Protein AF-A0A2U3IAE6-F1 (afdb_monomer)

Foldseek 3Di:
DDDPPPDDDPPPPPPDPCPPPPPPPVQLADQQLLVLVLCVVVVHDDDPSSVVSVVSQLVSLPDDPPPPDDPCPPVSVVSSVVVSVVSSCVPHPVVVVD

InterPro domains:
  IPR025421 Protein of unknown function DUF4148 [PF13663] (1-74)

Solvent-accessible surface area (backbone atoms only — not comparable to full-atom values): 6293 Å² total; per-residue (Å²): 138,87,80,84,83,84,75,85,82,81,79,80,79,75,80,71,77,75,70,73,70,74,72,81,60,93,61,87,65,51,76,64,35,39,54,37,52,50,39,5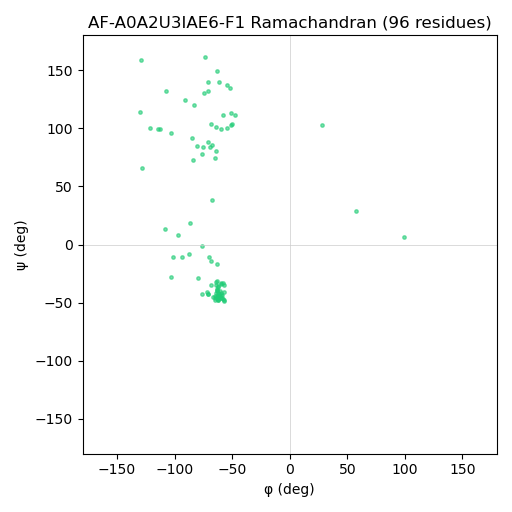1,75,68,68,45,83,90,44,74,68,41,52,51,40,52,48,55,41,28,43,73,48,68,33,67,90,79,56,90,76,60,94,52,68,65,58,51,54,53,52,10,47,55,47,43,52,54,47,40,60,75,71,26,72,67,62,76,77,112

Radius of gyration: 25.04 Å; Cα contacts (8 Å, |Δi|>4): 60; chains: 1; bounding box: 37×27×93 Å

Sequence (98 aa):
MKRLSMLSALALALAGCAAGGMQQSTTNLSATQCRDLTALKNHAPPSRERNLSELAALERAGYDPSKWYDPYYPDDLHAAQRQVDRWYQAECPQARAD

Mean predicted aligned error: 11.62 Å

Organism: NCBI:txid1544861

Secondary structure (DSSP, 8-state):
---------------------------SS-HHHHHHHHHHHTTPPP-HHHHHHHHHHHHHTT--TT-S--TTTTHHHHHHHHHHHHHHHHH-GGGGT-

pLDDT: mean 84.71, std 19.12, range [41.22, 98.69]

Structure (mmCIF, N/CA/C/O backbone):
data_AF-A0A2U3IAE6-F1
#
_entry.id   AF-A0A2U3IAE6-F1
#
loop_
_atom_site.group_PDB
_atom_site.id
_atom_site.type_symbol
_at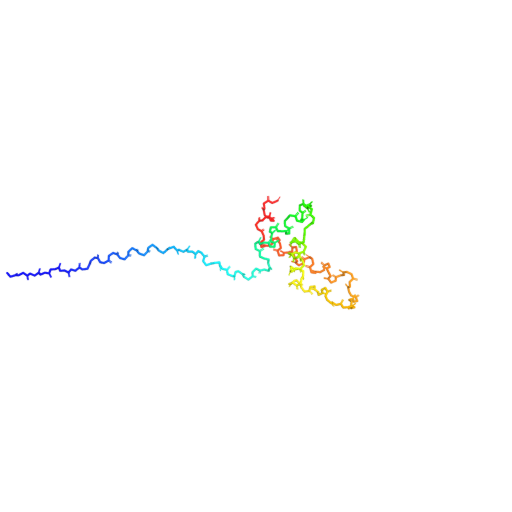om_site.label_atom_id
_atom_site.label_alt_id
_atom_site.label_comp_id
_atom_site.label_asym_id
_atom_site.label_entity_id
_atom_site.label_seq_id
_atom_site.pdbx_PDB_ins_code
_atom_site.Cartn_x
_atom_site.Cartn_y
_atom_site.Cartn_z
_atom_site.occupancy
_atom_site.B_iso_or_equiv
_atom_site.auth_seq_id
_atom_site.auth_comp_id
_atom_site.auth_asym_id
_atom_site.auth_atom_id
_atom_site.pdbx_PDB_model_num
ATOM 1 N N . MET A 1 1 ? -18.342 -12.305 77.637 1.00 41.22 1 MET A N 1
ATOM 2 C CA . MET A 1 1 ? -17.060 -12.486 76.919 1.00 41.22 1 MET A CA 1
ATOM 3 C C . MET A 1 1 ? -17.325 -12.489 75.425 1.00 41.22 1 MET A C 1
ATOM 5 O O . MET A 1 1 ? -18.271 -13.114 74.967 1.00 41.22 1 MET A O 1
ATOM 9 N N . LYS A 1 2 ? -16.542 -11.675 74.727 1.00 45.59 2 LYS A N 1
ATOM 10 C CA . LYS A 1 2 ? -16.724 -11.115 73.387 1.00 45.59 2 LYS A CA 1
ATOM 11 C C . LYS A 1 2 ? -16.274 -12.136 72.333 1.00 45.59 2 LYS A C 1
ATOM 13 O O . LYS A 1 2 ? -15.115 -12.529 72.356 1.00 45.59 2 LYS A O 1
ATOM 18 N N . ARG A 1 3 ? -17.154 -12.570 71.424 1.00 51.50 3 ARG A N 1
ATOM 19 C CA . ARG A 1 3 ? -16.745 -13.292 70.205 1.00 51.50 3 ARG A CA 1
ATOM 20 C C . ARG A 1 3 ? -16.816 -12.309 69.042 1.00 51.50 3 ARG A C 1
ATOM 22 O O . ARG A 1 3 ? -17.893 -12.022 68.532 1.00 51.50 3 ARG A O 1
ATOM 29 N N . LEU A 1 4 ? -15.665 -11.718 68.716 1.00 53.09 4 LEU A N 1
ATOM 30 C CA . LEU A 1 4 ? -15.488 -10.891 67.528 1.00 53.09 4 LEU A CA 1
ATOM 31 C C . LEU A 1 4 ? -15.679 -11.775 66.294 1.00 53.09 4 LEU A C 1
ATOM 33 O O . LEU A 1 4 ? -14.774 -12.505 65.907 1.00 53.09 4 LEU A O 1
ATOM 37 N N . SER A 1 5 ? -16.857 -11.697 65.681 1.00 49.53 5 SER A N 1
ATOM 38 C CA . SER A 1 5 ? -17.077 -12.197 64.327 1.00 49.53 5 SER A CA 1
ATOM 39 C C . SER A 1 5 ? -16.645 -11.101 63.350 1.00 49.53 5 SER A C 1
ATOM 41 O O . SER A 1 5 ? -17.462 -10.376 62.792 1.00 49.53 5 SER A O 1
ATOM 43 N N . MET A 1 6 ? -15.330 -10.903 63.236 1.00 56.56 6 MET A N 1
ATOM 44 C CA . MET A 1 6 ? -14.729 -10.197 62.107 1.00 56.56 6 MET A CA 1
ATOM 45 C C . MET A 1 6 ? -14.548 -11.227 60.993 1.00 56.56 6 MET A C 1
ATOM 47 O O . MET A 1 6 ? -13.543 -11.928 60.949 1.00 56.56 6 MET A O 1
ATOM 51 N N . LEU A 1 7 ? -15.547 -11.358 60.123 1.00 53.72 7 LEU A N 1
ATOM 52 C CA . LEU A 1 7 ? -15.442 -12.147 58.901 1.00 53.72 7 LEU A CA 1
ATOM 53 C C . LEU A 1 7 ? -15.716 -11.232 57.708 1.00 53.72 7 LEU A C 1
ATOM 55 O O . LEU A 1 7 ? -16.851 -10.870 57.421 1.00 53.72 7 LEU A O 1
ATOM 59 N N . SER A 1 8 ? -14.602 -10.833 57.093 1.00 52.09 8 SER A N 1
ATOM 60 C CA . SER A 1 8 ? -14.387 -10.587 55.669 1.00 52.09 8 SER A CA 1
ATOM 61 C C . SER A 1 8 ? -15.587 -10.160 54.825 1.00 52.09 8 SER A C 1
ATOM 63 O O . SER A 1 8 ? -16.329 -10.991 54.313 1.00 52.09 8 SER A O 1
ATOM 65 N N . ALA A 1 9 ? -15.641 -8.868 54.516 1.00 54.97 9 ALA A N 1
ATOM 66 C CA . ALA A 1 9 ? -16.245 -8.375 53.282 1.00 54.97 9 ALA A CA 1
ATOM 67 C C . ALA A 1 9 ? -15.237 -7.453 52.582 1.00 54.97 9 ALA A C 1
ATOM 69 O O . ALA A 1 9 ? -15.412 -6.241 52.497 1.00 54.97 9 ALA A O 1
ATOM 70 N N . LEU A 1 10 ? -14.123 -8.038 52.131 1.00 54.03 10 LEU A N 1
ATOM 71 C CA . LEU A 1 10 ? -13.184 -7.376 51.232 1.00 54.03 10 LEU A CA 1
ATOM 72 C C . LEU A 1 10 ? -13.824 -7.376 49.835 1.00 54.03 10 LEU A C 1
ATOM 74 O O . LEU A 1 10 ? -13.620 -8.288 49.038 1.00 54.03 10 LEU A O 1
ATOM 78 N N . ALA A 1 11 ? -14.687 -6.394 49.578 1.00 63.25 11 ALA A N 1
ATOM 79 C CA . ALA A 1 11 ? -15.282 -6.172 48.268 1.00 63.25 11 ALA A CA 1
ATOM 80 C C . ALA A 1 11 ? -14.196 -5.643 47.317 1.00 63.25 11 ALA A C 1
ATOM 82 O O . ALA A 1 11 ? -13.971 -4.440 47.200 1.00 63.25 11 ALA A O 1
ATOM 83 N N . LEU A 1 12 ? -13.482 -6.564 46.669 1.00 57.31 12 LEU A N 1
ATOM 84 C CA . LEU A 1 12 ? -12.593 -6.281 45.546 1.00 57.31 12 LEU A CA 1
ATOM 85 C C . LEU A 1 12 ? -13.438 -5.836 44.345 1.00 57.31 12 LEU A C 1
ATOM 87 O O . LEU A 1 12 ? -13.801 -6.635 43.486 1.00 57.31 12 LEU A O 1
ATOM 91 N N . ALA A 1 13 ? -13.759 -4.546 44.286 1.00 62.81 13 ALA A N 1
ATOM 92 C CA . ALA A 1 13 ? -14.276 -3.907 43.084 1.00 62.81 13 ALA A CA 1
ATOM 93 C C . ALA A 1 13 ? -13.113 -3.673 42.105 1.00 62.81 13 ALA A C 1
ATOM 95 O O . ALA A 1 13 ? -12.578 -2.573 41.989 1.00 62.81 13 ALA A O 1
ATOM 96 N N . LEU A 1 14 ? -12.692 -4.732 41.413 1.00 57.06 14 LEU A N 1
ATOM 97 C CA . LEU A 1 14 ? -11.804 -4.624 40.258 1.00 57.06 14 LEU A CA 1
ATOM 98 C C . LEU A 1 14 ? -12.650 -4.229 39.043 1.00 57.06 14 LEU A C 1
ATOM 100 O O . LEU A 1 14 ? -13.083 -5.073 38.262 1.00 57.06 14 LEU A O 1
ATOM 104 N N . ALA A 1 15 ? -12.887 -2.927 38.887 1.00 6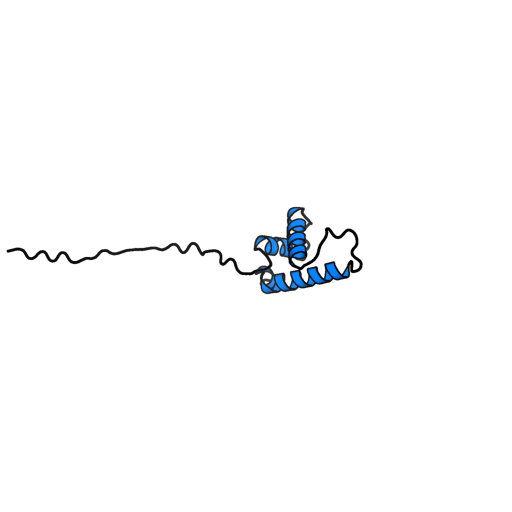2.41 15 ALA A N 1
ATOM 105 C CA . ALA A 1 15 ? -13.273 -2.356 37.604 1.00 62.41 15 ALA A CA 1
ATOM 106 C C . ALA A 1 15 ? -12.053 -2.436 36.674 1.00 62.41 15 ALA A C 1
ATOM 108 O O . ALA A 1 15 ? -11.247 -1.513 36.576 1.00 62.41 15 ALA A O 1
ATOM 109 N N . GLY A 1 16 ? -11.873 -3.595 36.044 1.00 58.62 16 GLY A N 1
ATOM 110 C CA . GLY A 1 16 ? -10.911 -3.757 34.970 1.00 58.62 16 GLY A CA 1
ATOM 111 C C . GLY A 1 16 ? -11.382 -2.954 33.766 1.00 58.62 16 GLY A C 1
ATOM 112 O O . GLY A 1 16 ? -12.279 -3.388 33.048 1.00 58.62 16 GLY A O 1
ATOM 113 N N . CYS A 1 17 ? -10.767 -1.795 33.521 1.00 57.34 17 CYS A N 1
ATOM 114 C CA . CYS A 1 17 ? -10.712 -1.251 32.173 1.00 57.34 17 CYS A CA 1
ATOM 115 C C . CYS A 1 17 ? -9.989 -2.292 31.320 1.00 57.34 17 CYS A C 1
ATOM 117 O O . CYS A 1 17 ? -8.760 -2.360 31.315 1.00 57.34 17 CYS A O 1
ATOM 119 N N . ALA A 1 18 ? -10.754 -3.100 30.590 1.00 59.91 18 ALA A N 1
ATOM 120 C CA . ALA A 1 18 ? -10.263 -3.704 29.371 1.00 59.91 18 ALA A CA 1
ATOM 121 C C . ALA A 1 18 ? -9.981 -2.543 28.409 1.00 59.91 18 ALA A C 1
ATOM 123 O O . ALA A 1 18 ? -10.799 -2.200 27.560 1.00 59.91 18 ALA A O 1
ATOM 124 N N . ALA A 1 19 ? -8.827 -1.889 28.577 1.00 57.47 19 ALA A N 1
ATOM 125 C CA . ALA A 1 19 ? -8.140 -1.302 27.447 1.00 57.47 19 ALA A CA 1
ATOM 126 C C . ALA A 1 19 ? -7.993 -2.477 26.490 1.00 57.47 19 ALA A C 1
ATOM 128 O O . ALA A 1 19 ? -7.214 -3.388 26.769 1.00 57.47 19 ALA A O 1
ATOM 129 N N . GLY A 1 20 ? -8.884 -2.534 25.495 1.00 51.72 20 GLY A N 1
ATOM 130 C CA . GLY A 1 20 ? -8.913 -3.588 24.502 1.00 51.72 20 GLY A CA 1
ATOM 131 C C . GLY A 1 20 ? -7.505 -3.685 23.972 1.00 51.72 20 GLY A C 1
ATOM 132 O O . GLY A 1 20 ? -7.066 -2.796 23.243 1.00 51.72 20 GLY A O 1
ATOM 133 N N . GLY A 1 21 ? -6.778 -4.706 24.433 1.00 44.88 21 GLY A N 1
ATOM 134 C CA . GLY A 1 21 ? -5.506 -5.063 23.857 1.00 44.88 21 GLY A CA 1
ATOM 135 C C . GLY A 1 21 ? -5.826 -5.166 22.389 1.00 44.88 21 GLY A C 1
ATOM 136 O O . GLY A 1 21 ? -6.692 -5.958 22.015 1.00 44.88 21 GLY A O 1
ATOM 137 N N . MET A 1 22 ? -5.258 -4.256 21.596 1.00 51.25 22 MET A N 1
ATOM 138 C CA . MET A 1 22 ? -5.279 -4.375 20.157 1.00 51.25 22 MET A CA 1
ATOM 139 C C . MET A 1 22 ? -4.795 -5.789 19.928 1.00 51.25 22 MET A C 1
ATOM 141 O O . MET A 1 22 ? -3.614 -6.075 20.126 1.00 51.25 22 MET A O 1
ATOM 145 N N . GLN A 1 23 ? -5.733 -6.685 19.614 1.00 43.59 23 GLN A N 1
ATOM 146 C CA . GLN A 1 23 ? -5.411 -7.939 18.990 1.00 43.59 23 GLN A CA 1
ATOM 147 C C . GLN A 1 23 ? -4.482 -7.468 17.878 1.00 43.59 23 GLN A C 1
ATOM 149 O O . GLN A 1 23 ? -4.906 -6.701 17.006 1.00 43.59 23 GLN A O 1
ATOM 154 N N . GLN A 1 24 ? -3.196 -7.802 17.969 1.00 48.62 24 GLN A N 1
ATOM 155 C CA . GLN A 1 24 ? -2.344 -7.819 16.797 1.00 48.62 24 GLN A CA 1
ATOM 156 C C . GLN A 1 24 ? -2.950 -8.923 15.946 1.00 48.62 24 GLN A C 1
ATOM 158 O O . GLN A 1 24 ? -2.498 -10.063 15.933 1.00 48.62 24 GLN A O 1
ATOM 163 N N . SER A 1 25 ? -4.089 -8.596 15.339 1.00 55.34 25 SER A N 1
ATOM 164 C CA . SER A 1 25 ? -4.698 -9.369 14.301 1.00 55.34 25 SER A CA 1
ATOM 165 C C . SER A 1 25 ? -3.577 -9.553 13.303 1.00 55.34 25 SER A C 1
ATOM 167 O O . SER A 1 25 ? -2.837 -8.616 12.992 1.00 55.34 25 SER A O 1
ATOM 169 N N . THR A 1 26 ? -3.424 -10.773 12.826 1.00 78.75 26 THR A N 1
ATOM 170 C CA . THR A 1 26 ? -2.527 -11.130 11.729 1.00 78.75 26 THR A CA 1
ATOM 171 C C . THR A 1 26 ? -3.022 -10.520 10.408 1.00 78.75 26 THR A C 1
ATOM 173 O O . THR A 1 26 ? -2.997 -11.174 9.371 1.00 78.75 26 THR A 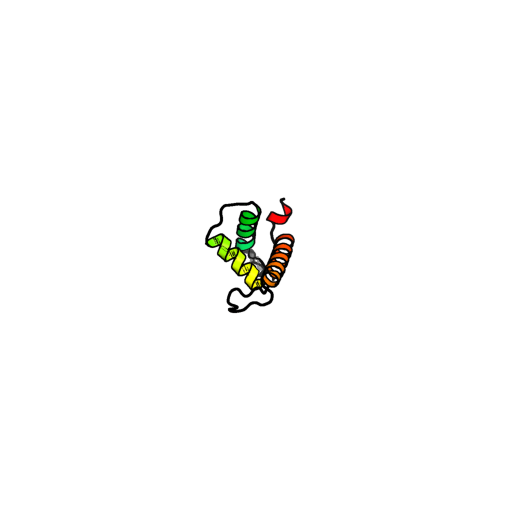O 1
ATOM 176 N N . THR A 1 27 ? -3.550 -9.295 10.455 1.00 90.62 27 THR A N 1
ATOM 177 C CA . THR A 1 27 ? -4.026 -8.503 9.331 1.00 90.62 27 THR A CA 1
ATOM 178 C C . THR A 1 27 ? -2.831 -8.044 8.524 1.00 90.62 27 THR A C 1
ATOM 180 O O . THR A 1 27 ? -1.778 -7.681 9.059 1.00 90.62 27 THR A O 1
ATOM 183 N N . ASN A 1 28 ? -2.992 -8.079 7.215 1.00 97.06 28 ASN A N 1
ATOM 184 C CA . ASN A 1 28 ? -1.996 -7.612 6.278 1.00 97.06 28 ASN A CA 1
ATOM 185 C C . ASN A 1 28 ? -2.036 -6.090 6.146 1.00 97.06 28 ASN A C 1
ATOM 187 O O . ASN A 1 28 ? -0.997 -5.481 5.907 1.00 97.06 28 ASN A O 1
ATOM 191 N N . LEU A 1 29 ? -3.204 -5.480 6.358 1.00 97.69 29 LEU A N 1
ATOM 192 C CA . LEU A 1 29 ? -3.400 -4.040 6.310 1.00 97.69 29 LEU A CA 1
ATOM 193 C C . LEU A 1 29 ? -3.615 -3.469 7.713 1.00 97.69 29 LEU A C 1
ATOM 195 O O . LEU A 1 29 ? -4.430 -3.940 8.504 1.00 97.69 29 LEU A O 1
ATOM 199 N N . SER A 1 30 ? -2.888 -2.400 8.021 1.00 96.56 30 SER A N 1
ATOM 200 C CA . SER A 1 30 ? -3.149 -1.569 9.195 1.00 96.56 30 SER A CA 1
ATOM 201 C C . SER A 1 30 ? -4.404 -0.710 9.001 1.00 96.56 30 SER A C 1
ATOM 203 O O . SER A 1 30 ? -4.816 -0.416 7.879 1.00 96.56 30 SER A O 1
ATOM 205 N N . ALA A 1 31 ? -4.973 -0.203 10.099 1.00 96.56 31 ALA A N 1
ATOM 206 C CA . ALA A 1 31 ? -6.096 0.738 10.035 1.00 96.56 31 ALA A CA 1
ATOM 207 C C . ALA A 1 31 ? -5.770 2.004 9.212 1.00 96.56 31 ALA A C 1
ATOM 209 O O . ALA A 1 31 ? -6.630 2.526 8.500 1.00 96.56 31 ALA A O 1
ATOM 210 N N . THR A 1 32 ? -4.518 2.474 9.278 1.00 97.06 32 THR A N 1
ATOM 211 C CA . THR A 1 32 ? -4.017 3.583 8.453 1.00 97.06 32 THR A CA 1
ATOM 212 C C . THR A 1 32 ? -4.006 3.209 6.974 1.00 97.06 32 THR A C 1
ATOM 214 O O . THR A 1 32 ? -4.565 3.955 6.176 1.00 97.06 32 THR A O 1
ATOM 217 N N . GLN A 1 33 ? -3.482 2.031 6.620 1.00 98.19 33 GLN A N 1
ATOM 218 C CA . GLN A 1 33 ? -3.505 1.546 5.237 1.00 98.19 33 GLN A CA 1
ATOM 219 C C . GLN A 1 33 ? -4.927 1.406 4.705 1.00 98.19 33 GLN A C 1
ATOM 221 O O . GLN A 1 33 ? -5.201 1.871 3.607 1.00 98.19 33 GLN A O 1
ATOM 226 N N . CYS A 1 34 ? -5.863 0.869 5.490 1.00 98.00 34 CYS A N 1
ATOM 227 C CA . CYS A 1 34 ? -7.264 0.803 5.079 1.00 98.00 34 CYS A CA 1
ATOM 228 C C . CYS A 1 34 ? -7.845 2.182 4.750 1.00 98.00 34 CYS A C 1
ATOM 230 O O . CYS A 1 34 ? -8.441 2.360 3.689 1.00 98.00 34 CYS A O 1
ATOM 232 N N . ARG A 1 35 ? -7.644 3.182 5.616 1.00 97.62 35 ARG A N 1
ATOM 233 C CA . ARG A 1 35 ? -8.116 4.553 5.367 1.00 97.62 35 ARG A CA 1
ATOM 234 C C . ARG A 1 35 ? -7.477 5.156 4.114 1.00 97.62 35 ARG A C 1
ATOM 236 O O . ARG A 1 35 ? -8.175 5.770 3.311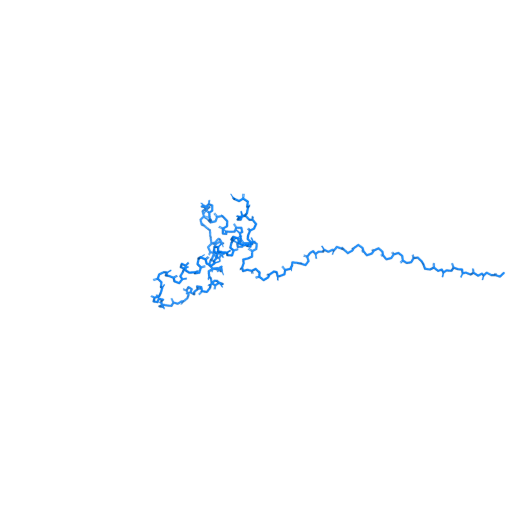 1.00 97.62 35 ARG A O 1
ATOM 243 N N . ASP A 1 36 ? -6.168 5.006 3.960 1.00 98.25 36 ASP A N 1
ATOM 244 C CA . ASP A 1 36 ? -5.428 5.636 2.870 1.00 98.25 36 ASP A CA 1
ATOM 245 C C . ASP A 1 36 ? -5.759 4.974 1.521 1.00 98.25 36 ASP A C 1
ATOM 247 O O . ASP A 1 36 ? -6.038 5.682 0.554 1.00 98.25 36 ASP A O 1
ATOM 251 N N . LEU A 1 37 ? -5.848 3.637 1.477 1.00 97.62 37 LEU A N 1
ATOM 252 C CA . LEU A 1 37 ? -6.298 2.874 0.307 1.00 97.62 37 LEU A CA 1
ATOM 253 C C . LEU A 1 37 ? -7.752 3.196 -0.060 1.00 97.62 37 LEU A C 1
ATOM 255 O O . LEU A 1 37 ? -8.060 3.323 -1.241 1.00 97.62 37 LEU A O 1
ATOM 259 N N . THR A 1 38 ? -8.638 3.388 0.927 1.00 98.00 38 THR A N 1
ATOM 260 C CA . THR A 1 38 ? -10.020 3.847 0.675 1.00 98.00 38 THR A CA 1
ATOM 261 C C . THR A 1 38 ? -10.010 5.204 -0.026 1.00 98.00 38 THR A C 1
ATOM 263 O O . THR A 1 38 ? -10.709 5.408 -1.014 1.00 98.00 38 THR A O 1
ATOM 266 N N . ALA A 1 39 ? -9.195 6.144 0.463 1.00 97.69 39 ALA A N 1
ATOM 267 C CA . ALA A 1 39 ? -9.091 7.467 -0.141 1.00 97.69 39 ALA A CA 1
ATOM 268 C C . ALA A 1 39 ? -8.582 7.389 -1.590 1.00 97.69 39 ALA A C 1
ATOM 270 O O . ALA A 1 39 ? -9.136 8.062 -2.455 1.00 97.69 39 ALA A O 1
ATOM 271 N N . LEU A 1 40 ? -7.576 6.549 -1.862 1.00 95.94 40 LEU A N 1
ATOM 272 C CA . LEU A 1 40 ? -7.070 6.316 -3.219 1.00 95.94 40 LEU A CA 1
ATOM 273 C C . LEU A 1 40 ? -8.136 5.689 -4.132 1.00 95.94 40 LEU A C 1
ATOM 275 O O . LEU A 1 40 ? -8.361 6.193 -5.231 1.00 95.94 40 LEU A O 1
ATOM 279 N N . LYS A 1 41 ? -8.851 4.655 -3.663 1.00 95.06 41 LYS A N 1
ATOM 280 C CA . LYS A 1 41 ? -9.964 4.024 -4.400 1.00 95.06 41 LYS A CA 1
ATOM 281 C C . LYS A 1 41 ? -11.098 5.004 -4.708 1.00 95.06 41 LYS A C 1
ATOM 283 O O . LYS A 1 41 ? -11.688 4.929 -5.779 1.00 95.06 41 LYS A O 1
ATOM 288 N N . ASN A 1 42 ? -11.340 5.963 -3.817 1.00 96.06 42 ASN A N 1
ATOM 289 C CA . ASN A 1 42 ? -12.330 7.027 -3.996 1.00 96.06 42 ASN A CA 1
ATOM 290 C C . ASN A 1 42 ? -11.783 8.248 -4.756 1.00 96.06 42 ASN A C 1
ATOM 292 O O . ASN A 1 42 ? -12.359 9.334 -4.683 1.00 96.06 42 ASN A O 1
ATOM 296 N N . HIS A 1 43 ? -10.675 8.082 -5.486 1.00 95.81 43 HIS A N 1
ATOM 297 C CA . HIS A 1 43 ? -10.056 9.107 -6.329 1.00 95.81 43 HIS A CA 1
ATOM 298 C C . HIS A 1 43 ? -9.667 10.392 -5.582 1.00 95.81 43 HIS A C 1
ATOM 300 O O . HIS A 1 43 ? -9.632 11.479 -6.165 1.00 95.81 43 HIS A O 1
ATOM 306 N N . ALA A 1 44 ? -9.360 10.299 -4.286 1.00 96.19 44 ALA A N 1
ATOM 307 C CA . ALA A 1 44 ? -8.788 11.429 -3.573 1.00 96.19 44 ALA A CA 1
ATOM 308 C C . ALA A 1 44 ? -7.411 11.781 -4.174 1.00 96.19 44 ALA A C 1
ATOM 310 O O . ALA A 1 44 ? -6.695 10.886 -4.629 1.00 96.19 44 ALA A O 1
ATOM 311 N N . PRO A 1 45 ? -6.986 13.059 -4.140 1.00 95.94 45 PRO A N 1
ATOM 312 C CA . PRO A 1 45 ? -5.685 13.449 -4.674 1.00 95.94 45 PRO A CA 1
ATOM 313 C C . PRO A 1 45 ? -4.540 12.628 -4.056 1.00 95.94 45 PRO A C 1
ATOM 315 O O . PRO A 1 45 ? -4.546 12.414 -2.836 1.00 95.94 45 PRO A O 1
ATOM 318 N N . PRO A 1 46 ? -3.551 12.173 -4.841 1.00 91.38 46 PRO A N 1
ATOM 319 C CA . PRO A 1 46 ? -2.416 11.445 -4.291 1.00 91.38 46 PRO A CA 1
ATOM 320 C C . PRO A 1 46 ? -1.641 12.334 -3.309 1.00 91.38 46 PRO A C 1
ATOM 322 O O . PRO A 1 46 ? -1.445 13.527 -3.544 1.00 91.38 46 PRO A O 1
ATOM 325 N N . SER A 1 47 ? -1.200 11.747 -2.197 1.00 96.88 47 SER A N 1
ATOM 326 C CA . SER A 1 47 ? -0.311 12.391 -1.225 1.00 96.88 47 SER A CA 1
ATOM 327 C C . SER A 1 47 ? 0.867 11.473 -0.935 1.00 96.88 47 SER A C 1
ATOM 329 O O . SER A 1 47 ? 0.783 10.260 -1.136 1.00 96.88 47 SER A O 1
ATOM 331 N N . ARG A 1 48 ? 1.971 12.036 -0.435 1.00 97.81 48 ARG A N 1
ATOM 332 C CA . ARG A 1 48 ? 3.147 11.238 -0.077 1.00 97.81 48 ARG A CA 1
ATOM 333 C C . ARG A 1 48 ? 2.791 10.155 0.941 1.00 97.81 48 ARG A C 1
ATOM 335 O O . ARG A 1 48 ? 3.255 9.031 0.805 1.00 97.81 48 ARG A O 1
ATOM 342 N N . GLU A 1 49 ? 1.961 10.476 1.930 1.00 97.19 49 GLU A N 1
ATOM 343 C CA . GLU A 1 49 ? 1.515 9.512 2.936 1.00 97.19 49 GLU A CA 1
ATOM 344 C C . GLU A 1 49 ? 0.727 8.364 2.302 1.00 97.19 49 GLU A C 1
ATOM 346 O O . GLU A 1 49 ? 1.035 7.206 2.563 1.00 97.19 49 GLU A O 1
ATOM 351 N N . ARG A 1 50 ? -0.235 8.671 1.422 1.00 97.62 50 ARG A N 1
ATOM 352 C CA . ARG A 1 50 ? -1.061 7.657 0.747 1.00 97.62 50 ARG A CA 1
ATOM 353 C C . ARG A 1 50 ? -0.227 6.742 -0.142 1.00 97.62 50 ARG A C 1
ATOM 355 O O . ARG A 1 50 ? -0.377 5.527 -0.063 1.00 97.62 50 ARG A O 1
ATOM 362 N N . ASN A 1 51 ? 0.698 7.319 -0.906 1.00 96.38 51 ASN A N 1
ATOM 363 C CA . ASN A 1 51 ? 1.596 6.561 -1.774 1.00 96.38 51 ASN A CA 1
ATOM 364 C C . ASN A 1 51 ? 2.506 5.627 -0.963 1.00 96.38 51 ASN A C 1
ATOM 366 O O . ASN A 1 51 ? 2.722 4.489 -1.359 1.00 96.38 51 ASN A O 1
ATOM 370 N N . LEU A 1 52 ? 3.018 6.076 0.190 1.00 98.06 52 LEU A N 1
ATOM 371 C CA . LEU A 1 52 ? 3.810 5.218 1.080 1.00 98.06 52 LEU A CA 1
ATOM 372 C C . LEU A 1 52 ? 2.962 4.116 1.728 1.00 98.06 52 LEU A C 1
ATOM 374 O O . LEU A 1 52 ? 3.450 3.009 1.929 1.00 98.06 52 LEU A O 1
ATOM 378 N N . SER A 1 53 ? 1.699 4.408 2.034 1.00 98.06 53 SER A N 1
ATOM 379 C CA . SER A 1 53 ? 0.739 3.438 2.568 1.00 98.06 53 SER A CA 1
ATOM 380 C C . SER A 1 53 ? 0.485 2.294 1.580 1.00 98.06 53 SER A C 1
ATOM 382 O O . SER A 1 53 ? 0.561 1.120 1.951 1.00 98.06 53 SER A O 1
ATOM 384 N N . GLU A 1 54 ? 0.240 2.642 0.313 1.00 97.75 54 GLU A N 1
ATOM 385 C CA . GLU A 1 54 ? 0.057 1.692 -0.786 1.00 97.75 54 GLU A CA 1
ATOM 386 C C . GLU A 1 54 ? 1.344 0.920 -1.088 1.00 97.75 54 GLU A C 1
ATOM 388 O O . GLU A 1 54 ? 1.310 -0.306 -1.163 1.00 97.75 54 GLU A O 1
ATOM 393 N N . LEU A 1 55 ? 2.491 1.603 -1.162 1.00 98.12 55 LEU A N 1
ATOM 394 C CA . LEU A 1 55 ? 3.781 0.953 -1.390 1.00 98.12 55 LEU A CA 1
ATOM 395 C C . LEU A 1 55 ? 4.091 -0.088 -0.309 1.00 98.12 55 LEU A C 1
ATOM 397 O O . LEU A 1 55 ? 4.420 -1.223 -0.636 1.00 98.12 55 LEU A O 1
ATOM 401 N N . ALA A 1 56 ? 3.900 0.252 0.967 1.00 98.25 56 ALA A N 1
ATOM 402 C CA . ALA A 1 56 ? 4.117 -0.688 2.066 1.00 98.25 56 ALA A CA 1
ATOM 403 C C . ALA A 1 56 ? 3.164 -1.900 2.001 1.00 98.25 56 ALA A C 1
ATOM 405 O O . ALA A 1 56 ? 3.518 -3.002 2.427 1.00 98.25 56 ALA A O 1
ATOM 406 N N . ALA A 1 57 ? 1.947 -1.718 1.476 1.00 98.38 57 ALA A N 1
ATOM 407 C CA . ALA A 1 57 ? 1.008 -2.816 1.251 1.00 98.38 57 ALA A CA 1
ATOM 408 C C . ALA A 1 57 ? 1.456 -3.716 0.085 1.00 98.38 57 ALA A C 1
ATOM 410 O O . ALA A 1 57 ? 1.391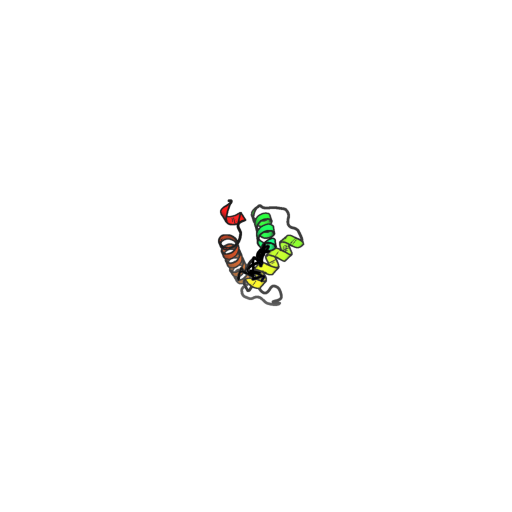 -4.940 0.202 1.00 98.38 57 ALA A O 1
ATOM 411 N N . LEU A 1 58 ? 1.953 -3.127 -1.006 1.00 98.50 58 LEU A N 1
ATOM 412 C CA . LEU A 1 58 ? 2.497 -3.847 -2.160 1.00 98.50 58 LEU A CA 1
ATOM 413 C C . LEU A 1 58 ? 3.758 -4.641 -1.804 1.00 98.50 58 LEU A C 1
ATOM 415 O O . LEU A 1 58 ? 3.855 -5.816 -2.156 1.00 98.50 58 LEU A O 1
ATOM 419 N N . GLU A 1 59 ? 4.680 -4.044 -1.048 1.00 97.94 59 GLU A N 1
ATOM 420 C CA . GLU A 1 59 ? 5.878 -4.721 -0.535 1.00 97.94 59 GLU A CA 1
ATOM 421 C C . GLU A 1 59 ? 5.507 -5.923 0.329 1.00 97.94 59 GLU A C 1
ATOM 423 O O . GLU A 1 59 ? 6.030 -7.026 0.157 1.00 97.94 59 GLU A O 1
ATOM 428 N N . ARG A 1 60 ? 4.511 -5.755 1.206 1.00 98.00 60 ARG A N 1
ATOM 429 C CA . ARG A 1 60 ? 3.977 -6.862 2.001 1.00 98.00 60 ARG A CA 1
ATOM 430 C C . ARG A 1 60 ? 3.317 -7.944 1.142 1.00 98.00 60 ARG A C 1
ATOM 432 O O . ARG A 1 60 ? 3.371 -9.116 1.511 1.00 98.00 60 ARG A O 1
ATOM 439 N N . ALA A 1 61 ? 2.707 -7.569 0.019 1.00 98.19 61 ALA A N 1
ATOM 440 C CA . ALA A 1 61 ? 2.135 -8.484 -0.968 1.00 98.19 61 ALA A CA 1
ATOM 441 C C . ALA A 1 61 ? 3.185 -9.167 -1.866 1.00 98.19 61 ALA A C 1
ATOM 443 O O . ALA A 1 61 ? 2.813 -10.010 -2.683 1.00 98.19 61 ALA A O 1
ATOM 444 N N . GLY A 1 62 ? 4.473 -8.854 -1.689 1.00 96.69 62 GLY A N 1
ATOM 445 C CA . GLY A 1 62 ? 5.591 -9.498 -2.376 1.00 96.69 62 GLY A CA 1
ATOM 446 C C . GLY A 1 62 ? 6.148 -8.724 -3.571 1.00 96.69 62 GLY A C 1
ATOM 447 O O . GLY A 1 62 ? 7.016 -9.255 -4.262 1.00 96.69 62 GLY A O 1
ATOM 448 N N . TYR A 1 63 ? 5.686 -7.496 -3.827 1.00 97.69 63 TYR A N 1
ATOM 449 C CA . TYR A 1 63 ? 6.314 -6.627 -4.824 1.00 97.69 63 TYR A CA 1
ATOM 450 C C . TYR A 1 63 ? 7.628 -6.063 -4.282 1.00 97.69 63 TYR A C 1
ATOM 452 O O . TYR A 1 63 ? 7.665 -5.519 -3.187 1.00 97.69 63 TYR A O 1
ATOM 460 N N . ASP A 1 64 ? 8.706 -6.154 -5.053 1.00 96.12 64 ASP A N 1
ATOM 461 C CA . ASP A 1 64 ? 9.992 -5.569 -4.675 1.00 96.12 64 ASP A CA 1
ATOM 462 C C . ASP A 1 64 ? 10.329 -4.405 -5.621 1.00 96.12 64 ASP A C 1
ATOM 464 O O . ASP A 1 64 ? 10.813 -4.644 -6.731 1.00 96.12 64 ASP A O 1
ATOM 468 N N . PRO A 1 65 ? 10.095 -3.145 -5.204 1.00 92.38 65 PRO A N 1
ATOM 469 C CA . PRO A 1 65 ? 10.399 -1.969 -6.016 1.00 92.38 65 PRO A CA 1
ATOM 470 C C . PRO A 1 65 ? 11.906 -1.715 -6.173 1.00 92.38 65 PRO A C 1
ATOM 472 O O . PRO A 1 65 ? 12.294 -0.855 -6.961 1.00 92.38 65 PRO A O 1
ATOM 475 N N . SER A 1 66 ? 12.763 -2.412 -5.415 1.00 93.62 66 SER A N 1
ATOM 476 C CA . SER A 1 66 ? 14.218 -2.239 -5.457 1.00 93.62 66 SER A CA 1
ATOM 477 C C . SER A 1 66 ? 14.904 -3.099 -6.524 1.00 93.62 66 SER A C 1
ATOM 479 O O . SER A 1 66 ? 16.095 -2.907 -6.795 1.00 93.62 66 SER A O 1
ATOM 481 N N . LYS A 1 67 ? 14.165 -4.016 -7.170 1.00 91.69 67 LYS A N 1
ATOM 482 C CA . LYS A 1 67 ? 14.668 -4.825 -8.286 1.00 91.69 67 LYS A CA 1
ATOM 483 C C . LYS A 1 67 ? 15.147 -3.920 -9.423 1.00 91.69 67 LYS A C 1
ATOM 485 O O . LYS A 1 67 ? 14.357 -3.298 -10.124 1.00 91.69 67 LYS A O 1
ATOM 490 N N . TRP A 1 68 ? 16.460 -3.907 -9.655 1.00 91.69 68 TRP A N 1
ATOM 491 C CA . TRP A 1 68 ? 17.066 -3.193 -10.785 1.00 91.69 68 TRP A CA 1
ATOM 492 C C . TRP A 1 68 ? 16.603 -3.732 -12.149 1.00 91.69 68 TRP A C 1
ATOM 494 O O . TRP A 1 68 ? 16.439 -2.974 -13.101 1.00 91.69 68 TRP A O 1
ATOM 504 N N . TYR A 1 69 ? 16.400 -5.047 -12.245 1.00 93.31 69 TYR A N 1
ATOM 505 C CA . TYR A 1 69 ? 15.860 -5.708 -13.426 1.00 93.31 69 TYR A CA 1
ATOM 506 C C . TYR A 1 69 ? 14.713 -6.619 -13.002 1.00 93.31 69 TYR A C 1
ATOM 508 O O . TYR A 1 69 ? 14.928 -7.604 -12.294 1.00 93.31 69 TYR A O 1
ATOM 516 N N . ASP A 1 70 ? 13.508 -6.274 -13.444 1.00 92.56 70 ASP A N 1
ATOM 517 C CA . ASP A 1 70 ? 12.308 -7.074 -13.245 1.00 92.56 70 ASP A CA 1
ATOM 518 C C . ASP A 1 70 ? 11.796 -7.581 -14.606 1.00 92.56 70 ASP A C 1
ATOM 520 O O . ASP A 1 70 ? 11.151 -6.829 -15.342 1.00 92.56 70 ASP A O 1
ATOM 524 N N . PRO A 1 71 ? 12.096 -8.840 -14.980 1.00 95.12 71 PRO A N 1
ATOM 525 C CA . PRO A 1 71 ? 11.633 -9.413 -16.242 1.00 95.12 71 PRO A CA 1
ATOM 526 C C . PRO A 1 71 ? 10.115 -9.637 -16.284 1.00 95.12 71 PRO A C 1
ATOM 528 O O . PRO A 1 71 ? 9.581 -9.875 -17.365 1.00 95.12 71 PRO A O 1
ATOM 531 N N . TYR A 1 72 ? 9.432 -9.574 -15.137 1.00 95.44 72 TYR A N 1
ATOM 532 C CA . TYR A 1 72 ? 7.993 -9.785 -15.010 1.00 95.44 72 TYR A CA 1
ATOM 533 C C . TYR A 1 72 ? 7.243 -8.482 -14.723 1.00 95.44 72 TYR A C 1
ATOM 535 O O . TYR A 1 72 ? 6.064 -8.518 -14.38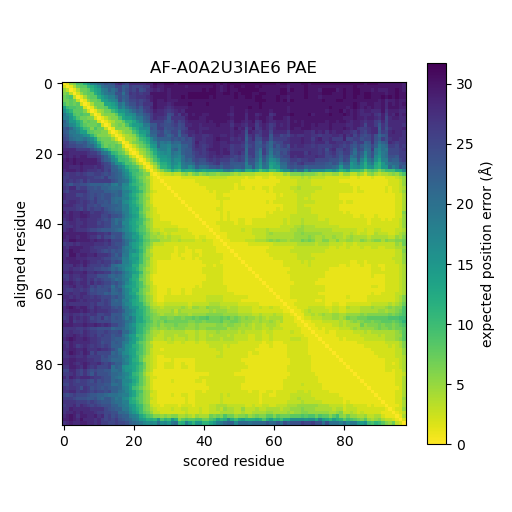4 1.00 95.44 72 TYR A O 1
ATOM 543 N N . TYR A 1 73 ? 7.873 -7.316 -14.883 1.00 93.75 73 TYR A N 1
ATOM 544 C CA . TYR A 1 73 ? 7.156 -6.046 -14.836 1.00 93.75 73 TYR A CA 1
ATOM 545 C C . TYR A 1 73 ? 6.268 -5.876 -16.089 1.00 93.75 73 TYR A C 1
ATOM 547 O O . TYR A 1 73 ? 6.768 -6.045 -17.205 1.00 93.75 73 TYR A O 1
ATOM 555 N N . PRO A 1 74 ? 4.977 -5.494 -15.963 1.00 96.19 74 PRO A N 1
ATOM 556 C CA . PRO A 1 74 ? 4.269 -5.084 -14.742 1.00 96.19 74 PRO A CA 1
ATOM 557 C C . PRO A 1 74 ? 3.445 -6.199 -14.062 1.00 96.19 74 PRO A C 1
ATOM 559 O O . PRO A 1 74 ? 2.677 -5.914 -13.143 1.00 96.19 74 PRO A O 1
ATOM 562 N N .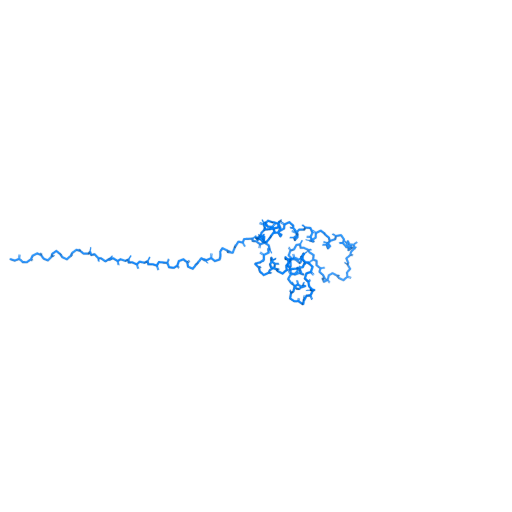 ASP A 1 75 ? 3.549 -7.453 -14.498 1.00 97.88 75 ASP A N 1
ATOM 563 C CA . ASP A 1 75 ? 2.748 -8.570 -13.982 1.00 97.88 75 ASP A CA 1
ATOM 564 C C . ASP A 1 75 ? 2.954 -8.821 -12.481 1.00 97.88 75 ASP A C 1
ATOM 566 O O . ASP A 1 75 ? 1.965 -9.041 -11.774 1.00 97.88 75 ASP A O 1
ATOM 570 N N . ASP A 1 76 ? 4.188 -8.714 -11.978 1.00 97.06 76 ASP A N 1
ATOM 571 C CA . ASP A 1 76 ? 4.506 -8.819 -10.543 1.00 97.06 76 ASP A CA 1
ATOM 572 C C . ASP A 1 76 ? 3.801 -7.716 -9.730 1.00 97.06 76 ASP A C 1
ATOM 574 O O . ASP A 1 76 ? 3.171 -7.987 -8.701 1.00 97.06 76 ASP A O 1
ATOM 578 N N . LEU A 1 77 ? 3.822 -6.473 -10.229 1.00 97.44 77 LEU A N 1
ATOM 579 C CA . LEU A 1 77 ? 3.108 -5.348 -9.618 1.00 97.44 77 LEU A CA 1
ATOM 580 C C . LEU A 1 77 ? 1.595 -5.600 -9.609 1.00 97.44 77 LEU A C 1
ATOM 582 O O . LEU A 1 77 ? 0.940 -5.446 -8.578 1.00 97.44 77 LEU A O 1
ATOM 586 N N . HIS A 1 78 ? 1.025 -6.037 -10.733 1.00 98.38 78 HIS A N 1
ATOM 587 C CA . HIS A 1 78 ? -0.401 -6.351 -10.812 1.00 98.38 78 HIS A CA 1
ATOM 588 C C . HIS A 1 78 ? -0.791 -7.526 -9.904 1.00 98.38 78 HIS A C 1
ATOM 590 O O . HIS A 1 78 ? -1.895 -7.542 -9.353 1.00 98.38 78 HIS A O 1
ATOM 596 N N . ALA A 1 79 ? 0.080 -8.523 -9.734 1.00 98.44 79 ALA A N 1
ATOM 597 C CA . ALA A 1 79 ? -0.148 -9.639 -8.823 1.00 98.44 79 ALA A CA 1
ATOM 598 C C . ALA A 1 79 ? -0.207 -9.178 -7.363 1.00 98.44 79 ALA A C 1
ATOM 600 O O . ALA A 1 79 ? -1.152 -9.545 -6.654 1.00 98.44 79 ALA A O 1
ATOM 601 N N . ALA A 1 80 ? 0.736 -8.329 -6.949 1.00 98.50 80 ALA A N 1
ATOM 602 C CA . ALA A 1 80 ? 0.737 -7.714 -5.628 1.00 98.50 80 ALA A CA 1
ATOM 603 C C . ALA A 1 80 ? -0.493 -6.818 -5.417 1.00 98.50 80 ALA A C 1
ATOM 605 O O . ALA A 1 80 ? -1.175 -6.950 -4.401 1.00 98.50 80 ALA A O 1
ATOM 606 N N . GLN A 1 81 ? -0.864 -5.994 -6.403 1.00 98.38 81 GLN A N 1
ATOM 607 C CA . GLN A 1 81 ? -2.054 -5.142 -6.320 1.00 98.38 81 GLN A CA 1
ATOM 608 C C . GLN A 1 81 ? -3.332 -5.964 -6.107 1.00 98.38 81 GLN A C 1
ATOM 610 O O . GLN A 1 81 ? -4.112 -5.674 -5.202 1.00 98.38 81 GLN A O 1
ATOM 615 N N . ARG A 1 82 ? -3.520 -7.059 -6.861 1.00 98.56 82 ARG A N 1
ATOM 616 C CA . ARG A 1 82 ? -4.663 -7.971 -6.660 1.00 98.56 82 ARG A CA 1
ATOM 617 C C . ARG A 1 82 ? -4.681 -8.577 -5.257 1.00 98.56 82 ARG A C 1
ATOM 619 O O . ARG A 1 82 ? -5.753 -8.864 -4.726 1.00 98.56 82 ARG A O 1
ATOM 626 N N . GLN A 1 83 ? -3.515 -8.834 -4.668 1.00 98.69 83 GLN A N 1
ATOM 627 C CA . GLN A 1 83 ? -3.422 -9.330 -3.297 1.00 98.69 83 GLN A CA 1
ATOM 628 C C . GLN A 1 83 ? -3.794 -8.248 -2.276 1.00 98.69 83 GLN A C 1
ATOM 630 O O . GLN A 1 83 ? -4.560 -8.542 -1.356 1.00 98.69 83 GLN A O 1
ATOM 635 N N . VAL A 1 84 ? -3.338 -7.009 -2.471 1.00 98.56 84 VAL A N 1
ATOM 636 C CA . VAL A 1 84 ? -3.755 -5.854 -1.661 1.00 98.56 84 VAL A CA 1
ATOM 637 C C . VAL A 1 84 ? -5.266 -5.646 -1.753 1.00 98.56 84 VAL A C 1
ATOM 639 O O . VAL A 1 84 ? -5.910 -5.456 -0.727 1.00 98.56 84 VAL A O 1
ATOM 642 N N . ASP A 1 85 ? -5.859 -5.773 -2.939 1.00 98.31 85 ASP A N 1
ATOM 643 C CA . ASP A 1 85 ? -7.309 -5.656 -3.121 1.00 98.31 85 ASP A CA 1
ATOM 644 C C . ASP A 1 85 ? -8.083 -6.738 -2.358 1.00 98.31 85 ASP A C 1
ATOM 646 O O . ASP A 1 85 ? -9.088 -6.437 -1.713 1.00 98.31 85 ASP A O 1
ATOM 650 N N . ARG A 1 86 ? -7.602 -7.990 -2.366 1.00 98.31 86 ARG A N 1
ATOM 651 C CA . ARG A 1 86 ? -8.198 -9.068 -1.555 1.00 98.31 86 ARG A CA 1
ATOM 652 C C . ARG A 1 86 ? -8.130 -8.756 -0.063 1.00 98.31 86 ARG A C 1
ATOM 654 O O . ARG A 1 86 ? -9.120 -8.951 0.640 1.00 98.31 86 ARG A O 1
ATOM 661 N N . TRP A 1 87 ? -6.987 -8.271 0.418 1.00 98.00 87 TRP A N 1
ATOM 662 C CA . TRP A 1 87 ? -6.845 -7.863 1.816 1.00 98.00 87 TRP A CA 1
ATOM 663 C C . TRP A 1 87 ? -7.747 -6.689 2.157 1.00 98.00 87 TRP A C 1
ATOM 665 O O . TRP A 1 87 ? -8.395 -6.716 3.195 1.00 98.00 87 TRP A O 1
ATOM 675 N N . TYR A 1 88 ? -7.852 -5.701 1.272 1.00 98.00 88 TYR A N 1
ATOM 676 C CA . TYR A 1 88 ? -8.723 -4.551 1.468 1.00 98.00 88 TYR A CA 1
ATOM 677 C C . TYR A 1 88 ? -10.176 -4.990 1.674 1.00 98.00 88 TYR A C 1
ATOM 679 O O . TYR A 1 88 ? -10.802 -4.599 2.655 1.00 98.00 88 TYR A O 1
ATOM 687 N N . GLN A 1 89 ? -10.682 -5.876 0.813 1.00 97.44 89 GLN A N 1
ATOM 688 C CA . GLN A 1 89 ? -12.045 -6.403 0.923 1.00 97.44 89 GLN A CA 1
ATOM 689 C C . GLN A 1 89 ? -12.279 -7.203 2.216 1.00 97.44 89 GLN A C 1
ATOM 691 O O . GLN A 1 89 ? -13.332 -7.090 2.845 1.00 97.44 89 GLN A O 1
ATOM 696 N N . ALA A 1 90 ? -11.300 -8.003 2.644 1.00 96.50 90 ALA A N 1
ATOM 697 C CA . ALA A 1 90 ? -11.432 -8.830 3.841 1.00 96.50 90 ALA A CA 1
ATOM 698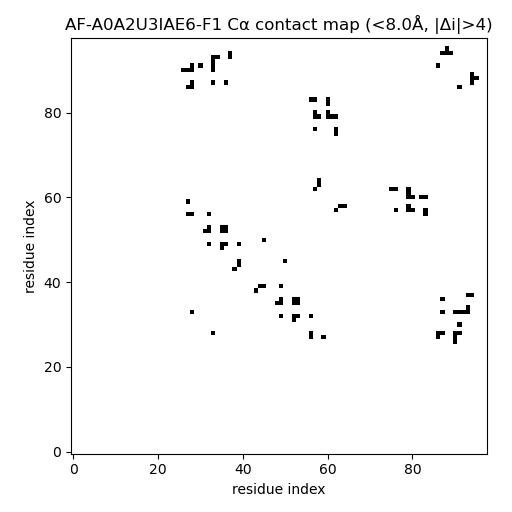 C C . ALA A 1 90 ? -11.283 -8.023 5.147 1.00 96.50 90 ALA A C 1
ATOM 700 O O . ALA A 1 90 ? -12.035 -8.216 6.109 1.00 96.50 90 ALA A O 1
ATOM 701 N N . GLU A 1 91 ? -10.311 -7.116 5.195 1.00 96.19 91 GLU A N 1
ATOM 702 C CA . GLU A 1 91 ? -9.793 -6.542 6.438 1.00 96.19 91 GLU A CA 1
ATOM 703 C C . GLU A 1 91 ? -10.304 -5.119 6.702 1.00 96.19 91 GLU A C 1
ATOM 705 O O . GLU A 1 91 ? -10.447 -4.739 7.866 1.00 96.19 91 GLU A O 1
ATOM 710 N N . CYS A 1 92 ? -10.636 -4.343 5.665 1.00 96.44 92 CYS A N 1
ATOM 711 C CA . CYS A 1 92 ? -10.997 -2.937 5.822 1.00 96.44 92 CYS A CA 1
ATOM 712 C C . CYS A 1 92 ? -12.510 -2.745 6.027 1.00 96.44 92 CYS A C 1
ATOM 714 O O . CYS A 1 92 ? -13.303 -3.154 5.178 1.00 96.44 92 CYS A O 1
ATOM 716 N N . PRO A 1 93 ? -12.949 -2.081 7.115 1.00 94.88 93 PRO A N 1
ATOM 717 C CA . PRO A 1 93 ? -14.367 -1.792 7.341 1.00 94.88 93 PRO A CA 1
ATOM 718 C C . PRO A 1 93 ? -15.023 -0.974 6.222 1.00 94.88 93 PRO A C 1
ATOM 720 O O . PRO A 1 93 ? -16.199 -1.170 5.939 1.00 94.88 93 PRO A O 1
ATOM 723 N N . GLN A 1 94 ? -14.262 -0.083 5.583 1.00 94.62 94 GLN A N 1
ATOM 724 C CA . GLN A 1 94 ? -14.731 0.796 4.511 1.00 94.62 94 GLN A CA 1
ATOM 725 C C . GLN A 1 94 ? -15.217 0.004 3.295 1.00 94.62 94 GLN A C 1
ATOM 727 O O . GLN A 1 94 ? -16.247 0.340 2.735 1.00 94.62 94 GLN A O 1
ATOM 732 N N . ALA A 1 95 ? -14.558 -1.114 2.975 1.00 91.62 95 ALA A N 1
ATOM 733 C CA . ALA A 1 95 ? -14.934 -1.980 1.859 1.00 91.62 95 ALA A CA 1
ATOM 734 C C . ALA A 1 95 ? -16.331 -2.615 2.002 1.00 91.62 95 ALA A C 1
ATOM 736 O O . ALA A 1 95 ? -16.863 -3.143 1.035 1.00 91.62 95 ALA A O 1
ATOM 737 N N . ARG A 1 96 ? -16.902 -2.612 3.216 1.00 86.12 96 ARG A N 1
ATOM 738 C CA . ARG A 1 96 ? -18.232 -3.169 3.522 1.00 86.12 96 ARG A CA 1
ATOM 739 C C . ARG A 1 96 ? -19.314 -2.094 3.633 1.00 86.12 96 ARG A C 1
ATOM 741 O O . ARG A 1 96 ? -20.477 -2.438 3.820 1.00 86.12 96 ARG A O 1
ATOM 748 N N . ALA A 1 97 ? -18.910 -0.825 3.659 1.00 76.00 97 ALA A N 1
ATOM 749 C CA . ALA A 1 97 ? -19.806 0.323 3.750 1.00 76.00 97 ALA A CA 1
ATOM 750 C C . ALA A 1 97 ? -20.167 0.897 2.367 1.00 76.00 97 ALA A C 1
ATOM 752 O O . ALA A 1 97 ? -21.072 1.728 2.293 1.00 76.00 97 ALA A O 1
ATOM 753 N N . ASP A 1 98 ? -19.468 0.443 1.325 1.00 54.41 98 ASP A N 1
ATOM 754 C CA . ASP A 1 98 ? -19.718 0.717 -0.093 1.00 54.41 98 ASP A CA 1
ATOM 755 C C . ASP A 1 98 ? -20.657 -0.347 -0.697 1.00 54.41 98 ASP A C 1
ATOM 757 O O . ASP A 1 98 ? -21.483 0.017 -1.566 1.00 54.41 98 ASP A O 1
#